Protein AF-A0A1G2QM85-F1 (afdb_monomer_lite)

Sequence (74 aa):
MFQEFFLKSMLKRQGMPEEQVDAMLGIVAKNPALFQTIAAEVKEKMDAGAEQSRAMMEVLRAHEEELRILKEGH

Radius of gyration: 12.32 Å; chains: 1; bounding box: 29×21×33 Å

Structure (mmCIF, N/CA/C/O backbone):
data_AF-A0A1G2QM85-F1
#
_entry.id   AF-A0A1G2QM85-F1
#
loop_
_atom_site.group_PDB
_atom_site.id
_atom_site.type_symbol
_atom_site.label_atom_id
_atom_site.label_alt_id
_atom_site.label_comp_id
_atom_site.label_asym_id
_atom_site.label_entity_id
_atom_site.label_seq_id
_atom_site.pdbx_PDB_ins_code
_atom_site.Cartn_x
_atom_site.Cartn_y
_atom_site.Cartn_z
_atom_site.occupancy
_atom_site.B_iso_or_equiv
_atom_site.auth_seq_id
_atom_site.auth_comp_id
_atom_site.auth_asym_id
_atom_site.auth_atom_id
_atom_site.pdbx_PDB_model_num
ATOM 1 N N . MET A 1 1 ? -0.818 -6.353 14.925 1.00 59.78 1 MET A N 1
ATOM 2 C CA . MET A 1 1 ? 0.459 -6.066 15.619 1.00 59.78 1 MET A CA 1
ATOM 3 C C . MET A 1 1 ? 1.676 -6.714 14.944 1.00 59.78 1 MET A C 1
ATOM 5 O O . MET A 1 1 ? 2.444 -5.997 14.321 1.00 59.78 1 MET A O 1
ATOM 9 N N . PHE A 1 2 ? 1.889 -8.041 15.011 1.00 59.00 2 PHE A N 1
ATOM 10 C CA . PHE A 1 2 ? 3.102 -8.668 14.430 1.00 59.00 2 PHE A CA 1
ATOM 11 C C . PHE A 1 2 ? 3.122 -8.656 12.887 1.00 59.00 2 PHE A C 1
ATOM 13 O O . PHE A 1 2 ? 4.147 -8.369 12.274 1.00 59.00 2 PHE A O 1
ATOM 20 N N . GLN A 1 3 ? 1.968 -8.903 12.258 1.00 63.97 3 GLN A N 1
ATOM 21 C CA . GLN A 1 3 ? 1.827 -8.885 10.798 1.00 63.97 3 GLN A CA 1
ATOM 22 C C . GLN A 1 3 ? 1.999 -7.477 10.213 1.00 63.97 3 GLN A C 1
ATOM 24 O O . GLN A 1 3 ? 2.693 -7.330 9.217 1.00 63.97 3 GLN A O 1
ATOM 29 N N . GLU A 1 4 ? 1.456 -6.441 10.862 1.00 71.44 4 GLU A N 1
ATOM 30 C CA . GLU A 1 4 ? 1.632 -5.039 10.442 1.00 71.44 4 GLU A CA 1
ATOM 31 C C . GLU A 1 4 ? 3.103 -4.625 10.426 1.00 71.44 4 GLU A C 1
ATOM 33 O O . GLU A 1 4 ? 3.542 -3.979 9.483 1.00 71.44 4 GLU A O 1
ATOM 38 N N . PHE A 1 5 ? 3.892 -5.035 11.423 1.00 77.94 5 PHE A N 1
ATOM 39 C CA . PHE A 1 5 ? 5.317 -4.707 11.472 1.00 77.94 5 PHE A CA 1
ATOM 40 C C . PHE A 1 5 ? 6.113 -5.382 10.341 1.00 77.94 5 PHE A C 1
ATOM 42 O O . PHE A 1 5 ? 6.978 -4.755 9.719 1.00 77.94 5 PHE A O 1
ATOM 49 N N . PHE A 1 6 ? 5.797 -6.645 10.035 1.00 80.06 6 PHE A N 1
ATOM 50 C CA . PHE A 1 6 ? 6.396 -7.369 8.912 1.00 80.06 6 PHE A CA 1
ATOM 51 C C . PHE A 1 6 ? 5.992 -6.760 7.562 1.00 80.06 6 PHE A C 1
ATOM 53 O O . PHE A 1 6 ? 6.855 -6.498 6.722 1.00 80.06 6 PHE A O 1
ATOM 60 N N . LEU A 1 7 ? 4.703 -6.457 7.385 1.00 77.06 7 LEU A N 1
ATOM 61 C CA . LEU A 1 7 ? 4.161 -5.844 6.173 1.00 77.06 7 LEU A CA 1
ATOM 62 C C . LEU A 1 7 ? 4.743 -4.436 5.961 1.00 77.06 7 LEU A C 1
ATOM 64 O O . LEU A 1 7 ? 5.243 -4.139 4.880 1.00 77.06 7 LEU A O 1
ATOM 68 N N . LYS A 1 8 ? 4.805 -3.610 7.016 1.00 79.69 8 LYS A N 1
ATOM 69 C CA . LYS A 1 8 ? 5.456 -2.286 7.014 1.00 79.69 8 LYS A CA 1
ATOM 70 C C . LYS A 1 8 ? 6.906 -2.374 6.548 1.00 79.69 8 LYS A C 1
ATOM 72 O O . LYS A 1 8 ? 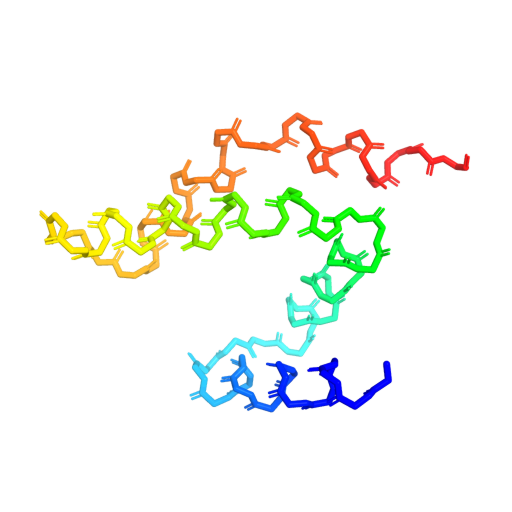7.343 -1.596 5.703 1.00 79.69 8 LYS A O 1
ATOM 77 N N . SER A 1 9 ? 7.649 -3.341 7.081 1.00 79.44 9 SER A N 1
ATOM 78 C CA . SER A 1 9 ? 9.059 -3.548 6.741 1.00 79.44 9 SER A CA 1
ATOM 79 C C . SER A 1 9 ? 9.249 -4.015 5.295 1.00 79.44 9 SER A C 1
ATOM 81 O O . SER A 1 9 ? 10.191 -3.583 4.633 1.00 79.44 9 SER A O 1
ATOM 83 N N . MET A 1 10 ? 8.354 -4.867 4.785 1.00 82.06 10 MET A 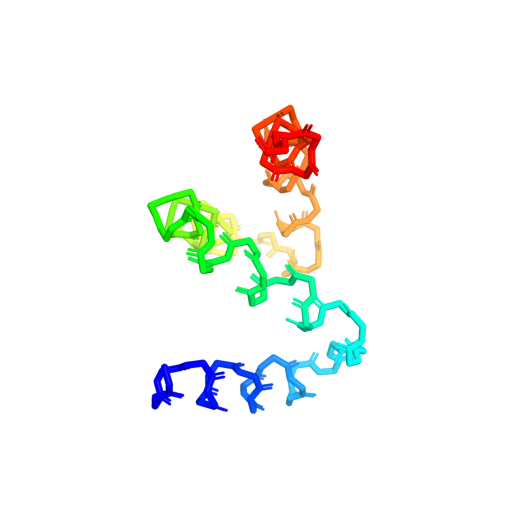N 1
ATOM 84 C CA . MET A 1 10 ? 8.363 -5.307 3.388 1.00 82.06 10 MET A CA 1
ATOM 85 C C . MET A 1 10 ? 8.052 -4.151 2.429 1.00 82.06 10 MET A C 1
ATOM 87 O O . MET A 1 10 ? 8.795 -3.940 1.473 1.00 82.06 10 MET A O 1
ATOM 91 N N . LEU A 1 11 ? 7.002 -3.374 2.708 1.00 80.19 11 LEU A N 1
ATOM 92 C CA . LEU A 1 11 ? 6.573 -2.256 1.864 1.00 80.19 11 LEU A CA 1
ATOM 93 C C . LEU A 1 11 ? 7.630 -1.142 1.817 1.00 80.19 11 LEU A C 1
ATOM 95 O O . LEU A 1 11 ? 7.958 -0.649 0.739 1.00 80.19 11 LEU A O 1
ATOM 99 N N . LYS A 1 12 ? 8.265 -0.822 2.954 1.00 76.12 12 LYS A N 1
ATOM 100 C CA . LYS A 1 12 ? 9.419 0.096 2.985 1.00 76.12 12 LYS A CA 1
ATOM 101 C C . LYS A 1 12 ? 10.588 -0.409 2.133 1.00 76.12 12 LYS A C 1
ATOM 103 O O . LYS A 1 12 ? 11.235 0.379 1.451 1.00 76.12 12 LYS A O 1
ATOM 108 N N . ARG A 1 13 ? 10.861 -1.721 2.137 1.00 81.31 13 ARG A N 1
ATOM 109 C CA . ARG A 1 13 ? 11.907 -2.325 1.287 1.00 81.31 13 ARG A CA 1
ATOM 110 C C . ARG A 1 13 ? 11.565 -2.292 -0.203 1.00 81.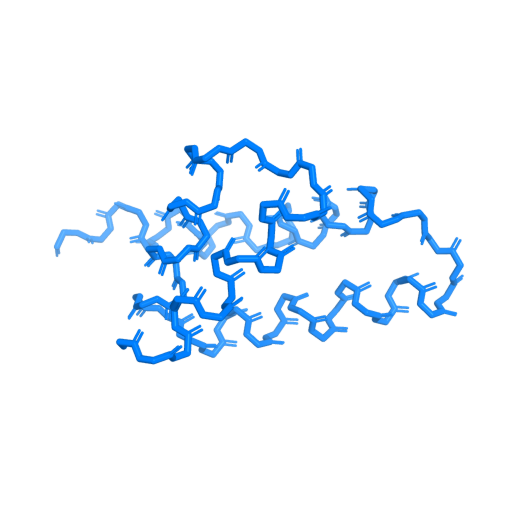31 13 ARG A C 1
ATOM 112 O O . ARG A 1 13 ? 12.484 -2.253 -1.009 1.00 81.31 13 ARG A O 1
ATOM 119 N N . GLN A 1 14 ? 10.281 -2.269 -0.560 1.00 69.62 14 GLN A N 1
ATOM 120 C CA . GLN A 1 14 ? 9.811 -2.034 -1.932 1.00 69.62 14 GLN A CA 1
ATOM 121 C C . GLN A 1 14 ? 9.960 -0.570 -2.386 1.00 69.62 14 GLN A C 1
ATOM 123 O O . GLN A 1 14 ? 9.593 -0.246 -3.510 1.00 69.62 14 GLN A O 1
ATOM 128 N N . GLY A 1 15 ? 10.523 0.310 -1.547 1.00 73.69 15 GLY A N 1
ATOM 129 C CA . GLY A 1 15 ? 10.734 1.723 -1.872 1.00 73.69 15 GLY A CA 1
ATOM 130 C C . GLY A 1 15 ? 9.494 2.589 -1.663 1.00 73.69 15 GLY A C 1
ATOM 131 O O . GLY A 1 15 ? 9.464 3.736 -2.101 1.00 73.69 15 GLY A O 1
ATOM 132 N N . MET A 1 16 ? 8.470 2.053 -0.998 1.00 76.56 16 MET A N 1
ATOM 133 C CA . MET A 1 16 ? 7.225 2.763 -0.749 1.00 76.56 16 MET A CA 1
ATOM 134 C C . MET A 1 16 ? 7.429 3.802 0.379 1.00 76.56 16 MET A C 1
ATOM 136 O O . MET A 1 16 ? 7.954 3.443 1.441 1.00 76.56 16 MET A O 1
ATOM 140 N N . PRO A 1 17 ? 7.053 5.081 0.181 1.00 78.50 17 PRO A N 1
ATOM 141 C CA . PRO A 1 17 ? 7.196 6.124 1.194 1.00 78.50 17 PRO A CA 1
ATOM 142 C C . PRO A 1 17 ? 6.328 5.837 2.421 1.00 78.50 17 PRO A C 1
ATOM 144 O O . PRO A 1 17 ? 5.257 5.241 2.324 1.00 78.50 17 PRO A O 1
ATOM 147 N N . GLU A 1 18 ? 6.790 6.270 3.592 1.00 74.69 18 GLU A N 1
ATOM 148 C CA . GLU A 1 18 ? 6.211 5.874 4.880 1.00 74.69 18 GLU A CA 1
ATOM 149 C C . GLU A 1 18 ? 4.726 6.241 5.024 1.00 74.69 18 GLU A C 1
ATOM 151 O O . GLU A 1 18 ? 3.944 5.419 5.492 1.00 74.69 18 GLU A O 1
ATOM 156 N N . GLU A 1 19 ? 4.311 7.395 4.500 1.00 76.94 19 GLU A N 1
ATOM 157 C CA . GLU A 1 19 ? 2.904 7.822 4.455 1.00 76.94 19 GLU A CA 1
ATOM 158 C C . GLU A 1 19 ? 2.018 6.866 3.643 1.00 76.94 19 GLU A C 1
ATOM 160 O O . GLU A 1 19 ? 0.868 6.609 4.000 1.00 76.94 19 GLU A O 1
ATOM 165 N N . GLN A 1 20 ? 2.557 6.296 2.564 1.00 72.62 20 GLN A N 1
ATOM 166 C CA . GLN A 1 20 ? 1.841 5.346 1.715 1.00 72.62 20 GLN A CA 1
ATOM 167 C C . GLN A 1 20 ? 1.763 3.966 2.379 1.00 72.62 20 GLN A C 1
ATOM 169 O O . GLN A 1 20 ? 0.742 3.283 2.277 1.00 72.62 20 GLN A O 1
ATOM 174 N N . VAL A 1 21 ? 2.803 3.592 3.129 1.00 76.75 21 VAL A N 1
ATOM 175 C CA . VAL A 1 21 ? 2.811 2.376 3.947 1.00 76.75 21 VAL A CA 1
ATOM 176 C C . VAL A 1 21 ? 1.791 2.467 5.081 1.00 76.75 21 VAL A C 1
ATOM 178 O O . VAL A 1 21 ? 1.010 1.537 5.265 1.00 76.75 21 VAL A O 1
ATOM 181 N N . ASP A 1 22 ? 1.745 3.582 5.810 1.00 78.38 22 ASP A N 1
ATOM 182 C CA . ASP A 1 22 ? 0.784 3.769 6.901 1.00 78.38 22 ASP A CA 1
ATOM 183 C C . ASP A 1 22 ? -0.661 3.866 6.381 1.00 78.38 22 ASP A C 1
ATOM 185 O O . ASP A 1 22 ? -1.572 3.298 6.987 1.00 78.38 22 ASP A O 1
ATOM 189 N N . ALA A 1 23 ? -0.881 4.469 5.206 1.00 75.31 23 ALA A N 1
ATOM 190 C CA . ALA A 1 23 ? -2.183 4.443 4.541 1.00 75.31 23 ALA A CA 1
ATOM 191 C C . ALA A 1 23 ? -2.623 3.014 4.171 1.00 75.31 23 ALA A C 1
ATOM 193 O O . ALA A 1 23 ? -3.772 2.642 4.421 1.00 75.31 23 ALA A O 1
ATOM 194 N N . MET A 1 24 ? -1.716 2.196 3.622 1.00 74.62 24 MET A N 1
ATOM 195 C CA . MET A 1 24 ? -1.987 0.786 3.315 1.00 74.62 24 MET A CA 1
ATOM 196 C C . MET A 1 24 ? -2.302 -0.021 4.576 1.00 74.62 24 MET A C 1
ATOM 198 O O . MET A 1 24 ? -3.274 -0.773 4.589 1.00 74.62 24 MET A O 1
ATOM 202 N N . LEU A 1 25 ? -1.536 0.166 5.654 1.00 78.44 25 LEU A N 1
ATOM 203 C CA . LEU A 1 25 ? -1.785 -0.499 6.937 1.00 78.44 25 LEU A CA 1
ATOM 204 C C . LEU A 1 25 ? -3.142 -0.104 7.529 1.00 78.44 25 LEU A C 1
ATOM 206 O O . LEU A 1 25 ? -3.858 -0.970 8.026 1.00 78.44 25 LEU A O 1
ATOM 210 N N . GLY A 1 26 ? -3.534 1.169 7.419 1.00 79.75 26 GLY A N 1
ATOM 211 C CA . GLY A 1 26 ? -4.854 1.638 7.839 1.00 79.75 26 GLY A CA 1
ATOM 212 C C . GLY A 1 26 ? -5.996 0.976 7.064 1.00 79.75 26 GLY A C 1
ATOM 213 O O . GLY A 1 26 ? -7.002 0.592 7.657 1.00 79.75 26 GLY A O 1
ATOM 214 N N . ILE A 1 27 ? -5.827 0.775 5.754 1.00 75.31 27 ILE A N 1
ATOM 215 C CA . ILE A 1 27 ? -6.798 0.052 4.920 1.00 75.31 27 ILE A CA 1
ATOM 216 C C . ILE A 1 27 ? -6.869 -1.424 5.329 1.00 75.31 27 ILE A C 1
ATOM 218 O O . ILE A 1 27 ?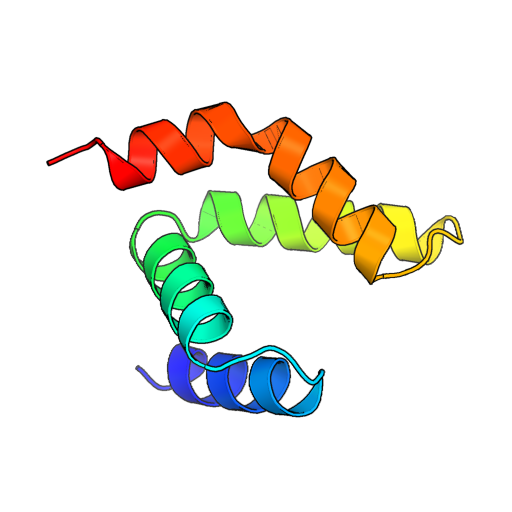 -7.966 -1.938 5.519 1.00 75.31 27 ILE A O 1
ATOM 222 N N . VAL A 1 28 ? -5.723 -2.089 5.527 1.00 78.56 28 VAL A N 1
ATOM 223 C CA . VAL A 1 28 ? -5.664 -3.497 5.970 1.00 78.56 28 VAL A CA 1
ATOM 224 C C . VAL A 1 28 ? -6.342 -3.674 7.328 1.00 78.56 28 VAL A C 1
ATOM 226 O O . VAL A 1 28 ? -7.070 -4.642 7.530 1.00 78.56 28 VAL A O 1
ATOM 229 N N . ALA A 1 29 ? -6.127 -2.738 8.255 1.00 79.88 29 ALA A N 1
ATOM 230 C CA . ALA A 1 29 ? -6.734 -2.769 9.579 1.00 79.88 29 ALA A CA 1
ATOM 231 C C . ALA A 1 29 ? -8.258 -2.573 9.530 1.00 79.88 29 ALA A C 1
ATOM 233 O O . ALA A 1 29 ? -8.977 -3.229 10.281 1.00 79.88 29 ALA A O 1
ATOM 234 N N . LYS A 1 30 ? -8.758 -1.700 8.642 1.00 81.69 30 LYS A N 1
ATOM 235 C CA . LYS A 1 30 ? -10.200 -1.459 8.469 1.00 81.69 30 LYS A CA 1
ATOM 236 C C . LYS A 1 30 ? -10.902 -2.572 7.689 1.00 81.69 30 LYS A C 1
ATOM 238 O O . LYS A 1 30 ? -12.022 -2.936 8.029 1.00 81.69 30 LYS A O 1
ATOM 243 N N . ASN A 1 31 ? -10.270 -3.095 6.640 1.00 82.56 31 ASN A N 1
ATOM 244 C CA . ASN A 1 31 ? -10.831 -4.145 5.798 1.00 82.56 31 ASN A CA 1
ATOM 245 C C . ASN A 1 31 ? -9.726 -5.078 5.258 1.00 82.56 31 ASN A C 1
ATOM 247 O O . ASN A 1 31 ? -9.213 -4.882 4.150 1.00 82.56 31 ASN A O 1
ATOM 251 N N . PRO A 1 32 ? -9.370 -6.130 6.015 1.00 81.25 32 PRO A N 1
ATOM 252 C CA . PRO A 1 32 ? -8.338 -7.074 5.599 1.00 81.25 32 PRO A CA 1
ATOM 253 C C . PRO A 1 32 ? -8.750 -7.905 4.375 1.00 81.25 32 PRO A C 1
ATOM 255 O O . PRO A 1 32 ? -7.880 -8.346 3.626 1.00 81.25 32 PRO A O 1
ATOM 258 N N . ALA A 1 33 ? -10.054 -8.103 4.142 1.00 85.50 33 ALA A N 1
ATOM 259 C CA . ALA A 1 33 ? -10.560 -8.842 2.985 1.00 85.50 33 ALA A CA 1
ATOM 260 C C . ALA A 1 33 ? -10.354 -8.062 1.678 1.00 85.50 33 ALA A C 1
ATOM 262 O O . ALA A 1 33 ? -9.904 -8.631 0.681 1.00 85.50 33 ALA A O 1
ATOM 263 N N . LEU A 1 34 ? -10.597 -6.747 1.702 1.00 83.94 34 LEU A N 1
ATOM 264 C CA . LEU A 1 34 ? -10.307 -5.873 0.565 1.00 83.94 34 LEU A CA 1
ATOM 265 C C . LEU A 1 34 ? -8.811 -5.880 0.236 1.00 83.94 34 LEU A C 1
ATOM 267 O O . LEU A 1 34 ? -8.437 -6.028 -0.922 1.00 83.94 34 LEU A O 1
ATOM 271 N N . PHE A 1 35 ? -7.939 -5.802 1.247 1.00 83.25 35 PHE A N 1
ATOM 272 C CA . PHE A 1 35 ? -6.494 -5.881 1.017 1.00 83.25 35 PHE A CA 1
ATOM 273 C C . PHE A 1 35 ? -6.066 -7.215 0.392 1.00 83.25 35 PHE A C 1
ATOM 275 O O . PHE A 1 35 ? -5.260 -7.218 -0.536 1.00 83.25 35 PHE A O 1
ATOM 282 N N . GLN A 1 36 ? -6.595 -8.345 0.874 1.00 85.00 36 GLN A N 1
ATOM 283 C CA . GLN A 1 36 ? -6.301 -9.652 0.275 1.00 85.00 36 GLN A CA 1
ATOM 284 C C . GLN A 1 36 ? -6.753 -9.727 -1.186 1.00 85.00 36 GLN A C 1
ATOM 286 O O . GLN A 1 36 ? -6.018 -10.264 -2.012 1.00 85.00 36 GLN A O 1
ATOM 291 N N . THR A 1 37 ? -7.914 -9.150 -1.502 1.00 88.75 37 THR A N 1
ATOM 292 C CA . THR A 1 37 ? -8.436 -9.066 -2.874 1.00 88.75 37 THR A CA 1
ATOM 293 C C . THR A 1 37 ? -7.500 -8.242 -3.755 1.00 88.75 37 THR A C 1
ATOM 295 O O . THR A 1 37 ? -7.002 -8.748 -4.757 1.00 88.75 37 THR A O 1
ATOM 298 N N . ILE A 1 38 ? -7.133 -7.034 -3.311 1.00 86.88 38 ILE A N 1
ATOM 299 C CA . ILE A 1 38 ? -6.181 -6.164 -4.016 1.00 86.88 38 ILE A CA 1
ATOM 300 C C . ILE A 1 38 ? -4.846 -6.887 -4.243 1.00 86.88 38 ILE A C 1
ATOM 302 O O . ILE A 1 38 ? -4.308 -6.878 -5.346 1.00 86.88 38 ILE A O 1
ATOM 306 N N . ALA A 1 39 ? -4.300 -7.543 -3.217 1.00 83.31 39 ALA A N 1
ATOM 307 C CA . ALA A 1 39 ? -3.032 -8.258 -3.324 1.00 83.31 39 ALA A CA 1
ATOM 308 C C . ALA A 1 39 ? -3.099 -9.429 -4.320 1.00 83.31 39 ALA A C 1
ATOM 310 O O . ALA A 1 39 ? -2.138 -9.650 -5.062 1.00 83.31 39 ALA A O 1
ATOM 311 N N . ALA A 1 40 ? -4.216 -10.162 -4.350 1.00 89.44 40 ALA A N 1
ATOM 312 C CA . ALA A 1 40 ? -4.441 -11.240 -5.306 1.00 89.44 40 ALA A CA 1
ATOM 313 C C . ALA A 1 40 ? -4.522 -10.706 -6.743 1.00 89.44 40 ALA A C 1
ATOM 315 O O . ALA A 1 40 ? -3.820 -11.217 -7.611 1.00 89.44 40 ALA A O 1
ATOM 316 N N . GLU A 1 41 ? -5.280 -9.633 -6.980 1.00 90.50 41 GLU A N 1
ATOM 317 C CA . GLU A 1 41 ? -5.422 -9.033 -8.312 1.00 90.50 41 GLU A CA 1
ATOM 318 C C . GLU A 1 41 ? -4.124 -8.398 -8.822 1.00 90.50 41 GLU A C 1
ATOM 320 O O . GLU A 1 41 ? -3.764 -8.539 -9.993 1.00 90.50 41 GLU A O 1
ATOM 325 N N . VAL A 1 42 ? -3.376 -7.716 -7.948 1.00 87.94 42 VAL A N 1
ATOM 326 C CA . VAL A 1 42 ? -2.066 -7.156 -8.310 1.00 87.94 42 VAL A CA 1
ATOM 327 C C . VAL A 1 42 ? -1.111 -8.279 -8.681 1.00 87.94 42 VAL A C 1
ATOM 329 O O . VAL A 1 42 ? -0.415 -8.176 -9.692 1.00 87.94 42 VAL A O 1
ATOM 332 N N . LYS A 1 43 ? -1.101 -9.368 -7.904 1.00 84.88 43 LYS A N 1
ATOM 333 C CA . LYS A 1 43 ? -0.297 -10.548 -8.214 1.00 84.88 43 LYS A CA 1
ATOM 334 C C . LYS A 1 43 ? -0.710 -11.173 -9.546 1.00 84.88 43 LYS A C 1
ATOM 336 O O . LYS A 1 43 ? 0.169 -11.480 -10.340 1.00 84.88 43 LYS A O 1
ATOM 341 N N . GLU A 1 44 ? -2.003 -11.306 -9.818 1.00 93.69 44 GLU A N 1
ATOM 342 C CA . GLU A 1 44 ? -2.510 -11.838 -11.086 1.00 93.69 44 GLU A CA 1
ATOM 343 C C . GLU A 1 44 ? -2.065 -10.977 -12.277 1.00 93.69 44 GLU A C 1
ATOM 345 O O . GLU A 1 44 ? -1.558 -11.500 -13.269 1.00 93.69 44 GLU A O 1
ATOM 350 N N . LYS A 1 45 ? -2.148 -9.646 -12.159 1.00 90.06 45 LYS A N 1
ATOM 351 C CA . LYS A 1 45 ? -1.650 -8.721 -13.189 1.00 90.06 45 LYS A CA 1
ATOM 352 C C . LYS A 1 45 ? -0.134 -8.809 -13.370 1.00 90.06 45 LYS A C 1
ATOM 354 O O . LYS A 1 45 ? 0.339 -8.770 -14.504 1.00 90.06 45 LYS A O 1
ATOM 359 N N . MET A 1 46 ? 0.628 -8.933 -12.284 1.00 87.56 46 MET A N 1
ATOM 360 C CA . MET A 1 46 ? 2.079 -9.133 -12.352 1.00 87.56 46 MET A CA 1
ATOM 361 C C . MET A 1 46 ? 2.435 -10.467 -13.019 1.00 87.56 46 MET A C 1
ATOM 363 O O . MET A 1 46 ? 3.310 -10.498 -13.882 1.00 87.56 46 MET A O 1
ATOM 367 N N . ASP A 1 47 ? 1.726 -11.544 -12.675 1.00 90.88 47 ASP A N 1
ATOM 368 C CA . ASP A 1 47 ? 1.897 -12.873 -13.272 1.00 90.88 47 ASP A CA 1
ATOM 369 C C . ASP A 1 47 ? 1.500 -12.860 -14.770 1.00 90.88 47 ASP A C 1
ATOM 371 O O . ASP A 1 47 ? 2.103 -13.566 -15.578 1.00 90.88 47 ASP A O 1
ATOM 375 N N . ALA A 1 48 ? 0.572 -11.981 -15.174 1.00 92.19 48 ALA A N 1
ATOM 376 C CA . ALA A 1 48 ? 0.233 -11.689 -16.572 1.00 92.19 48 ALA A CA 1
ATOM 377 C C . ALA A 1 48 ? 1.252 -10.781 -17.305 1.00 92.19 48 ALA A C 1
ATOM 379 O O . ALA A 1 48 ? 1.076 -10.482 -18.488 1.00 92.19 48 ALA A O 1
ATOM 380 N N . GLY A 1 49 ? 2.321 -10.345 -16.631 1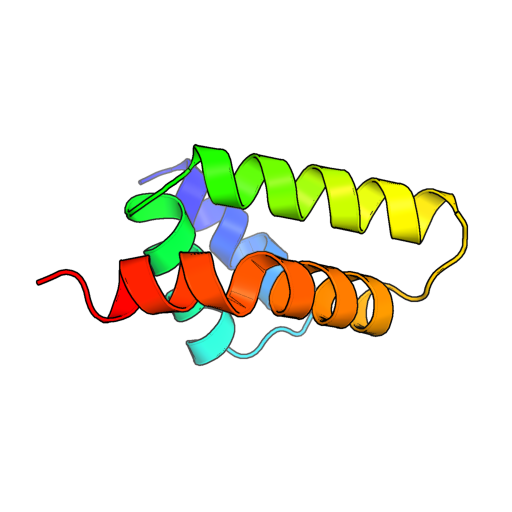.00 89.62 49 GLY A N 1
ATOM 381 C CA . GLY A 1 49 ? 3.409 -9.551 -17.210 1.00 89.62 49 GLY A CA 1
ATOM 382 C 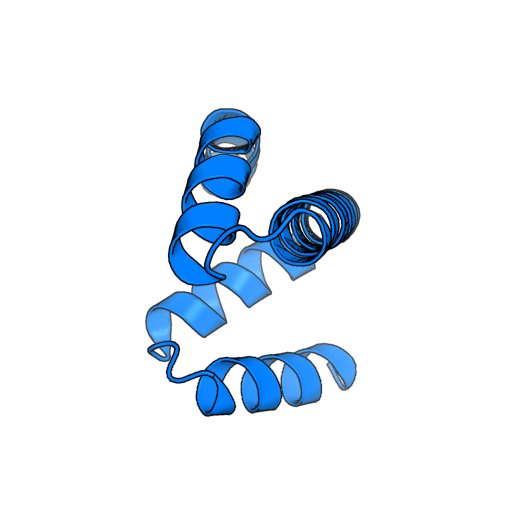C . GLY A 1 49 ? 3.268 -8.035 -17.049 1.00 89.62 49 GLY A C 1
ATOM 383 O O . GLY A 1 49 ? 4.034 -7.288 -17.661 1.00 89.62 49 GLY A O 1
ATOM 384 N N . ALA A 1 50 ? 2.315 -7.554 -16.244 1.00 88.81 50 ALA A N 1
ATOM 385 C CA . ALA A 1 50 ? 2.218 -6.136 -15.920 1.00 88.81 50 ALA A CA 1
ATOM 386 C C . ALA A 1 50 ? 3.321 -5.711 -14.938 1.00 88.81 50 ALA A C 1
ATOM 388 O O . ALA A 1 50 ? 3.684 -6.430 -14.007 1.00 88.81 50 ALA A O 1
ATOM 389 N N . GLU A 1 51 ? 3.832 -4.497 -15.123 1.00 89.94 51 GLU A N 1
ATOM 390 C CA . GLU A 1 51 ? 4.779 -3.889 -14.191 1.00 89.94 51 GLU A CA 1
ATOM 391 C C . GLU A 1 51 ? 4.081 -3.596 -12.851 1.00 89.94 51 GLU A C 1
ATOM 393 O O . GLU A 1 51 ? 2.922 -3.175 -12.830 1.00 89.94 51 GLU A O 1
ATOM 398 N N . GLN A 1 52 ? 4.769 -3.850 -11.734 1.00 78.25 52 GLN A N 1
ATOM 399 C CA . GLN A 1 52 ? 4.186 -3.829 -10.388 1.00 78.25 52 GLN A CA 1
ATOM 400 C C . GLN A 1 52 ? 3.476 -2.507 -10.074 1.00 78.25 52 GLN A C 1
ATOM 402 O O . GLN A 1 52 ? 2.359 -2.522 -9.555 1.00 78.25 52 GLN A O 1
ATOM 407 N N . SER A 1 53 ? 4.097 -1.373 -10.409 1.00 80.75 53 SER A N 1
ATOM 408 C CA . SER A 1 53 ? 3.521 -0.049 -10.163 1.00 80.75 53 SER A CA 1
ATOM 409 C C . SER A 1 53 ? 2.218 0.148 -10.943 1.00 80.75 53 SER A C 1
ATOM 411 O O . SER A 1 53 ? 1.210 0.597 -10.392 1.00 80.75 53 SER A O 1
ATOM 413 N N . ARG A 1 54 ? 2.193 -0.277 -12.214 1.00 87.56 54 ARG A N 1
ATOM 414 C CA . ARG A 1 54 ? 0.996 -0.225 -13.062 1.00 87.56 54 ARG A CA 1
ATOM 415 C C . ARG A 1 54 ? -0.110 -1.161 -12.572 1.00 87.56 54 ARG A C 1
ATOM 417 O O . ARG A 1 54 ? -1.259 -0.733 -12.496 1.00 87.56 54 ARG A O 1
ATOM 424 N N . ALA A 1 55 ? 0.224 -2.403 -12.228 1.00 89.19 55 ALA A N 1
ATOM 425 C CA . ALA A 1 55 ? -0.728 -3.371 -11.686 1.00 89.19 55 ALA A CA 1
ATOM 426 C C . ALA A 1 55 ? -1.385 -2.840 -10.405 1.00 89.19 55 ALA A C 1
ATOM 428 O O . ALA A 1 55 ? -2.609 -2.850 -10.291 1.00 89.19 55 ALA A O 1
ATOM 429 N N . MET A 1 56 ? -0.573 -2.297 -9.492 1.00 82.38 56 MET A N 1
ATOM 430 C CA . MET A 1 56 ? -1.046 -1.669 -8.260 1.00 82.38 56 MET A CA 1
ATOM 431 C C . MET A 1 56 ? -1.997 -0.507 -8.551 1.00 82.38 56 MET A C 1
ATOM 433 O O . MET A 1 56 ? -3.078 -0.444 -7.974 1.00 82.38 56 MET A O 1
ATOM 437 N N . MET A 1 57 ? -1.632 0.393 -9.468 1.00 87.19 57 MET A N 1
ATOM 438 C CA . MET A 1 57 ? -2.479 1.533 -9.827 1.00 87.19 57 MET A CA 1
ATOM 439 C C . MET A 1 57 ? -3.820 1.108 -10.430 1.00 87.19 57 MET A C 1
ATOM 441 O O . MET A 1 57 ? -4.847 1.688 -10.090 1.00 87.19 57 MET A O 1
ATOM 445 N N . GLU A 1 58 ? -3.823 0.114 -11.319 1.00 89.62 58 GLU A N 1
ATOM 446 C CA . GLU A 1 58 ? -5.049 -0.374 -11.956 1.00 89.62 58 GLU A CA 1
ATOM 447 C C . GLU A 1 58 ? -6.010 -1.000 -10.937 1.00 89.62 58 GLU A C 1
ATOM 449 O O . GLU A 1 58 ? -7.199 -0.691 -10.961 1.00 89.62 58 GLU A O 1
ATOM 454 N N . VAL A 1 59 ? -5.500 -1.824 -10.018 1.00 89.19 59 VAL A N 1
ATOM 455 C CA . VAL A 1 59 ? -6.318 -2.479 -8.983 1.00 89.19 59 VAL A CA 1
ATOM 456 C C . VAL A 1 59 ? -6.803 -1.472 -7.942 1.00 89.19 59 VAL A C 1
ATOM 458 O O . VAL A 1 59 ? -7.978 -1.460 -7.589 1.00 89.19 59 VAL A O 1
ATOM 461 N N . LEU A 1 60 ? -5.937 -0.559 -7.489 1.00 84.94 60 LEU A N 1
ATOM 462 C CA . LEU A 1 60 ? -6.350 0.507 -6.571 1.00 84.94 60 LEU A CA 1
ATOM 463 C C . LEU A 1 60 ? -7.429 1.407 -7.181 1.00 84.94 60 LEU A C 1
ATOM 465 O O . LEU A 1 60 ? -8.320 1.829 -6.454 1.00 84.94 60 LEU A O 1
ATOM 469 N N . ARG A 1 61 ? -7.372 1.680 -8.493 1.00 88.00 61 ARG A N 1
ATOM 470 C CA . ARG A 1 61 ? -8.446 2.383 -9.210 1.00 88.00 61 ARG A CA 1
ATOM 471 C C . ARG A 1 61 ? -9.737 1.575 -9.258 1.00 88.00 61 ARG A C 1
ATOM 473 O O . ARG A 1 61 ? -10.803 2.145 -9.065 1.00 88.00 61 ARG A O 1
ATOM 480 N N . ALA A 1 62 ? -9.652 0.269 -9.510 1.00 89.81 62 ALA A N 1
ATOM 481 C CA . ALA A 1 62 ? -10.825 -0.604 -9.529 1.00 89.81 62 ALA A CA 1
ATOM 482 C C . ALA A 1 62 ? -11.548 -0.621 -8.170 1.00 89.81 62 ALA A C 1
ATOM 484 O O . ALA A 1 62 ? -12.774 -0.616 -8.130 1.00 89.81 62 ALA A O 1
ATOM 485 N N . HIS A 1 63 ? -10.789 -0.541 -7.075 1.00 89.62 63 HIS A N 1
ATOM 486 C CA . HIS A 1 63 ? -11.311 -0.491 -5.708 1.00 89.62 63 HIS A CA 1
ATOM 487 C C . HIS A 1 63 ? -11.347 0.921 -5.102 1.00 89.62 63 HIS A C 1
ATOM 489 O O . HIS A 1 63 ? -11.518 1.063 -3.890 1.00 89.62 63 HIS A O 1
ATOM 495 N N . GLU A 1 64 ? -11.192 1.983 -5.899 1.00 84.81 64 GLU A N 1
ATOM 496 C CA . GLU A 1 64 ? -11.113 3.361 -5.392 1.00 84.81 64 GLU A CA 1
ATOM 497 C C . GLU A 1 64 ? -12.371 3.741 -4.601 1.00 84.81 64 GLU A C 1
ATOM 499 O O . GLU A 1 64 ? -12.273 4.344 -3.534 1.00 84.81 64 GLU A O 1
ATOM 504 N N . GLU A 1 65 ? -13.545 3.319 -5.078 1.00 86.38 65 GLU A N 1
ATOM 505 C CA . GLU A 1 65 ? -14.836 3.534 -4.418 1.00 86.38 65 GLU A CA 1
ATOM 506 C C . GLU A 1 65 ? -14.879 2.873 -3.028 1.00 86.38 65 GLU A C 1
ATOM 508 O O . GLU A 1 65 ? -15.243 3.510 -2.041 1.00 86.38 65 GLU A O 1
ATOM 513 N N . GLU A 1 66 ? -14.440 1.616 -2.919 1.00 83.88 66 GLU A N 1
ATOM 514 C CA . GLU A 1 66 ? -14.410 0.870 -1.655 1.00 83.88 66 GLU A CA 1
ATOM 515 C C . GLU A 1 66 ? -13.398 1.466 -0.672 1.00 83.88 66 GLU A C 1
ATOM 517 O O . GLU A 1 66 ? -13.686 1.641 0.515 1.00 83.88 66 GLU A O 1
ATOM 522 N N . LEU A 1 67 ? -12.218 1.839 -1.174 1.00 82.19 67 LEU A N 1
ATOM 523 C CA . LEU A 1 67 ? -11.185 2.525 -0.402 1.00 82.19 67 LEU A CA 1
ATOM 524 C C . LEU A 1 67 ? -11.668 3.890 0.098 1.00 82.19 67 LEU A C 1
ATOM 526 O O . LEU A 1 67 ? -11.347 4.284 1.224 1.00 82.19 67 LEU A O 1
ATOM 530 N N . ARG A 1 68 ? -12.453 4.604 -0.717 1.00 80.69 68 ARG A N 1
ATOM 531 C CA . ARG A 1 68 ? -13.064 5.886 -0.361 1.00 80.69 68 ARG A CA 1
ATOM 532 C C . ARG A 1 68 ? -14.121 5.712 0.722 1.00 80.69 68 ARG A C 1
ATOM 534 O O . ARG A 1 68 ? -14.047 6.414 1.725 1.00 80.69 68 ARG A O 1
ATOM 541 N N . ILE A 1 69 ? -15.009 4.725 0.595 1.00 82.38 69 ILE A N 1
ATOM 542 C CA . ILE A 1 69 ? -16.002 4.386 1.628 1.00 82.38 69 ILE A CA 1
ATOM 543 C C . ILE A 1 69 ? -15.310 4.041 2.955 1.00 82.38 69 ILE A C 1
ATOM 545 O O . ILE A 1 69 ? -15.732 4.505 4.010 1.00 82.38 69 ILE A O 1
ATOM 549 N N . LEU A 1 70 ? -14.201 3.296 2.927 1.00 75.50 70 LEU A N 1
ATOM 550 C CA . LEU A 1 70 ? -13.429 2.982 4.137 1.00 75.50 70 LEU A CA 1
ATOM 551 C C . LEU A 1 70 ? -12.711 4.199 4.741 1.00 75.50 70 LEU A C 1
ATOM 553 O O . LEU A 1 70 ? -12.443 4.218 5.947 1.00 75.50 70 LEU A O 1
ATOM 557 N N . LYS A 1 71 ? -12.364 5.207 3.935 1.00 68.50 71 LYS A N 1
ATOM 558 C CA . LYS A 1 71 ? -11.789 6.474 4.414 1.00 68.50 71 LYS A CA 1
ATOM 559 C C . LYS A 1 71 ? -12.845 7.419 4.988 1.00 68.50 71 LYS A C 1
ATOM 561 O O . LYS A 1 71 ? -12.565 8.043 6.005 1.00 68.50 71 LYS A O 1
ATOM 566 N N . GLU A 1 72 ? -14.011 7.511 4.354 1.00 69.12 72 GLU A N 1
ATOM 567 C CA . GLU A 1 72 ? -15.105 8.429 4.713 1.00 69.12 72 GLU A CA 1
ATOM 568 C C . GLU A 1 72 ? -16.083 7.837 5.745 1.00 69.12 72 GLU A C 1
ATOM 570 O O . GLU A 1 72 ? -16.839 8.576 6.374 1.00 69.12 72 GLU A O 1
ATOM 575 N N . GLY A 1 73 ? -16.052 6.520 5.967 1.00 56.72 73 GLY A N 1
ATOM 576 C CA . GLY A 1 73 ? -16.774 5.847 7.045 1.00 56.72 73 GLY A CA 1
ATOM 577 C C . GLY A 1 73 ? -16.173 6.179 8.413 1.00 56.72 73 GLY A C 1
ATOM 578 O O . GLY A 1 73 ? -15.158 5.590 8.803 1.00 56.72 73 GLY A O 1
ATOM 579 N N . HIS A 1 74 ? -16.794 7.154 9.083 1.00 44.00 74 HIS A N 1
ATOM 580 C CA . HIS A 1 74 ? -16.597 7.545 10.483 1.00 44.00 74 HIS A CA 1
ATOM 581 C C . HIS A 1 74 ? -17.061 6.463 11.463 1.00 44.00 74 HIS A C 1
ATOM 583 O O . HIS A 1 74 ? -18.160 5.904 11.245 1.00 44.00 74 HIS A O 1
#

Secondary structure (DSSP, 8-state):
-HHHHHHHHHHHHTT--HHHHHHHHHHHHH-HHHHHHHHHHHHHHHHTT--HHHHHHHHHHHTHHHHHHHHH--

Foldseek 3Di:
DVVLVVQQVVCVVVVHDNVVSVLLSLCCVQPVPLVVVLVVQLVVVVVVVDDSVVSSVVSCVVCVVVSVCSVPVD

Organism: NCBI:txid1802440

pLDDT: mean 80.49, std 8.85, range [44.0, 93.69]